Protein AF-A0A9W5PJ60-F1 (afdb_monomer)

Foldseek 3Di:
DDQDKDFPDWDQDPNDIWTWIATPVRDTDTGDDDPVPDDDD

Secondary structure (DSSP, 8-state):
----EEEEEEEEETTEEEEEEEETT--EEEE---GGG----

Solvent-accessible surface area (backbone atoms only — not comparable to full-atom values): 2751 Å² total; per-residue (Å²): 134,80,66,58,75,48,82,76,43,81,43,75,56,96,88,42,73,32,34,35,29,33,32,78,86,67,53,76,48,78,44,76,73,63,68,95,77,58,84,84,132

Structure (mmCIF, N/CA/C/O backbone):
data_AF-A0A9W5PJ60-F1
#
_entry.id   AF-A0A9W5PJ60-F1
#
loop_
_atom_site.group_PDB
_atom_site.id
_atom_site.type_symbol
_atom_site.label_atom_id
_atom_site.label_alt_id
_atom_site.label_comp_id
_atom_site.label_asym_id
_atom_site.label_entity_id
_atom_site.label_seq_id
_atom_site.pdbx_PDB_ins_code
_atom_site.Cartn_x
_atom_site.Cartn_y
_atom_site.Cartn_z
_atom_site.occupancy
_atom_site.B_iso_or_equiv
_atom_site.auth_seq_id
_atom_site.auth_comp_id
_atom_site.auth_asym_id
_atom_site.auth_atom_id
_atom_site.pdbx_PDB_model_num
ATOM 1 N N . GLU A 1 1 ? -7.147 5.348 21.130 1.00 65.88 1 GLU A N 1
ATOM 2 C CA . GLU A 1 1 ? -7.001 4.239 20.163 1.00 65.88 1 GLU A CA 1
ATOM 3 C C . GLU A 1 1 ? -6.260 4.758 18.937 1.00 65.88 1 GLU A C 1
ATOM 5 O O . GLU A 1 1 ? -6.340 5.953 18.671 1.00 65.88 1 GLU A O 1
ATOM 10 N N . GLY A 1 2 ? -5.469 3.926 18.257 1.00 73.19 2 GLY A N 1
ATOM 11 C CA . GLY A 1 2 ? -4.809 4.328 17.009 1.00 73.19 2 GLY A CA 1
ATOM 12 C C . GLY A 1 2 ? -5.800 4.312 15.845 1.00 73.19 2 GLY A C 1
ATOM 13 O O . GLY A 1 2 ? -6.752 3.542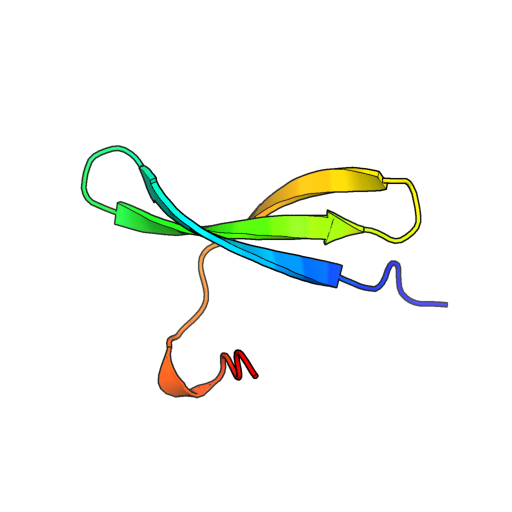 15.873 1.00 73.19 2 GLY A O 1
ATOM 14 N N . LEU A 1 3 ? -5.568 5.126 14.812 1.00 77.69 3 LEU A N 1
ATOM 15 C CA . LEU A 1 3 ? -6.469 5.178 13.651 1.00 77.69 3 LEU A CA 1
ATOM 16 C C . LEU A 1 3 ? -6.515 3.859 12.860 1.00 77.69 3 LEU A C 1
ATOM 18 O O . LEU A 1 3 ? -7.497 3.621 12.167 1.00 77.69 3 LEU A O 1
ATOM 22 N N . GLY A 1 4 ? -5.492 3.001 12.990 1.00 88.38 4 GLY A N 1
ATOM 23 C CA . GLY A 1 4 ? -5.359 1.762 12.219 1.00 88.38 4 GLY A CA 1
ATOM 24 C C . GLY A 1 4 ? -5.223 2.042 10.718 1.00 88.38 4 GLY A C 1
ATOM 25 O O . GLY A 1 4 ? -5.809 2.979 10.192 1.00 88.38 4 GLY A O 1
ATOM 26 N N . PHE A 1 5 ? -4.424 1.261 10.002 1.00 91.88 5 PHE A N 1
ATOM 27 C CA . PHE A 1 5 ? -4.313 1.413 8.551 1.00 91.88 5 PHE A CA 1
ATOM 28 C C . PHE A 1 5 ? -4.298 0.045 7.894 1.00 91.88 5 PHE A C 1
ATOM 30 O O . PHE A 1 5 ? -3.540 -0.832 8.307 1.00 91.88 5 PHE A O 1
ATOM 37 N N . THR A 1 6 ? -5.113 -0.103 6.856 1.00 93.25 6 THR A N 1
ATOM 38 C CA . THR A 1 6 ? -5.146 -1.290 6.002 1.00 93.25 6 THR A CA 1
ATOM 39 C C . THR A 1 6 ? -4.516 -0.946 4.663 1.00 93.25 6 THR A C 1
ATOM 41 O O . THR A 1 6 ? -4.812 0.103 4.089 1.00 93.25 6 THR A O 1
ATOM 44 N N . ILE A 1 7 ? -3.637 -1.817 4.165 1.00 93.31 7 ILE A N 1
ATOM 45 C CA . ILE A 1 7 ? -3.039 -1.665 2.837 1.00 93.31 7 ILE A CA 1
ATOM 46 C C . ILE A 1 7 ? -4.044 -2.128 1.786 1.00 93.31 7 ILE A C 1
ATOM 48 O O . ILE A 1 7 ? -4.450 -3.285 1.789 1.00 93.31 7 ILE A O 1
ATOM 52 N N . ASP A 1 8 ? -4.391 -1.227 0.870 1.00 94.06 8 ASP A N 1
ATOM 53 C CA . ASP A 1 8 ? -5.247 -1.527 -0.279 1.00 94.06 8 ASP A CA 1
ATOM 54 C C . ASP A 1 8 ? -4.431 -2.044 -1.460 1.00 94.06 8 ASP A C 1
ATOM 56 O O . ASP A 1 8 ? -4.800 -3.013 -2.118 1.00 94.06 8 ASP A O 1
ATOM 60 N N . ALA A 1 9 ? -3.333 -1.349 -1.772 1.00 94.56 9 ALA A N 1
ATOM 61 C CA . ALA A 1 9 ? -2.508 -1.649 -2.932 1.00 94.56 9 ALA A CA 1
ATOM 62 C C . ALA A 1 9 ? -1.120 -1.016 -2.827 1.00 94.56 9 ALA A C 1
ATOM 64 O O . ALA A 1 9 ? -0.941 0.056 -2.245 1.00 94.56 9 ALA A O 1
ATOM 65 N N . LYS A 1 10 ? -0.149 -1.634 -3.501 1.00 94.12 10 LYS A N 1
ATOM 66 C CA . LYS A 1 10 ? 1.112 -0.984 -3.864 1.00 94.12 10 LYS A CA 1
ATOM 67 C C . LYS A 1 10 ? 0.912 -0.232 -5.181 1.00 94.12 10 LYS A C 1
ATOM 69 O O . LYS A 1 10 ? 0.433 -0.808 -6.154 1.00 94.12 10 LYS A O 1
ATOM 74 N N . VAL A 1 11 ? 1.272 1.045 -5.212 1.00 94.75 11 VAL A N 1
ATOM 75 C CA . VAL A 1 11 ? 1.123 1.930 -6.374 1.00 94.75 11 VAL A CA 1
ATOM 76 C C . VAL A 1 11 ? 2.457 2.578 -6.730 1.00 94.75 11 VAL A C 1
ATOM 78 O O . VAL A 1 11 ? 3.323 2.762 -5.878 1.00 94.75 11 VAL A O 1
ATOM 81 N N . ASN A 1 12 ? 2.627 2.938 -7.999 1.00 94.56 12 ASN A N 1
ATOM 82 C CA . ASN A 1 12 ? 3.735 3.772 -8.445 1.00 94.56 12 ASN A CA 1
ATOM 83 C C . ASN A 1 12 ? 3.199 5.184 -8.706 1.00 94.56 12 ASN A C 1
ATOM 85 O O . ASN A 1 12 ? 2.305 5.360 -9.532 1.00 94.56 12 ASN A O 1
ATOM 89 N N . VAL A 1 13 ? 3.730 6.177 -7.994 1.00 89.31 13 VAL A N 1
ATOM 90 C CA . VAL A 1 13 ? 3.385 7.589 -8.179 1.00 89.31 13 VAL A CA 1
ATOM 91 C C . VAL A 1 13 ? 4.632 8.305 -8.679 1.00 89.31 13 VAL A C 1
ATOM 93 O O . VAL A 1 13 ? 5.608 8.441 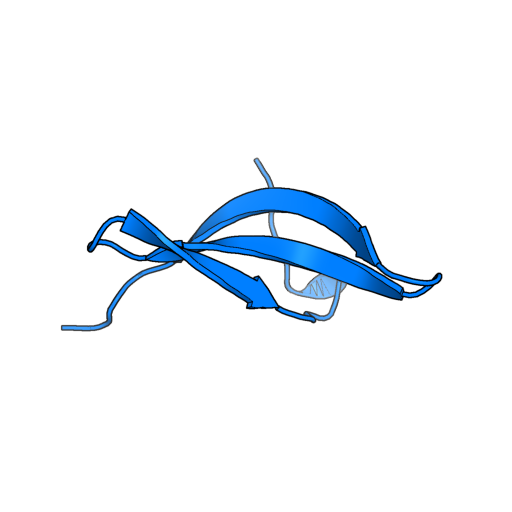-7.942 1.00 89.31 13 VAL A O 1
ATOM 96 N N . ASN A 1 14 ? 4.614 8.750 -9.937 1.00 91.50 14 ASN A N 1
ATOM 97 C CA .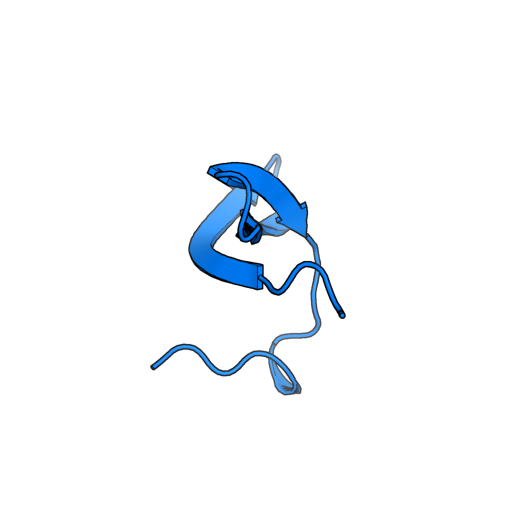 ASN A 1 14 ? 5.722 9.473 -10.577 1.00 91.50 14 ASN A CA 1
ATOM 98 C C . ASN A 1 14 ? 7.086 8.761 -10.454 1.00 91.50 14 ASN A C 1
ATOM 100 O O . ASN A 1 14 ? 8.105 9.388 -10.181 1.00 91.50 14 ASN A O 1
ATOM 104 N N . GLY A 1 15 ? 7.108 7.436 -10.608 1.00 91.56 15 GLY A N 1
ATOM 105 C CA . GLY A 1 15 ? 8.318 6.618 -10.495 1.00 91.56 15 GLY A CA 1
ATOM 106 C C . GLY A 1 15 ? 8.650 6.164 -9.071 1.00 91.56 15 GLY A C 1
ATOM 107 O O . GLY A 1 15 ? 9.547 5.342 -8.907 1.00 91.56 15 GLY A O 1
ATOM 108 N N . SER A 1 16 ? 7.929 6.641 -8.050 1.00 91.19 16 SER A N 1
ATOM 109 C CA . SER A 1 16 ? 8.186 6.313 -6.643 1.00 91.19 16 SER A CA 1
ATOM 110 C C . SER A 1 16 ? 7.153 5.313 -6.097 1.00 91.19 16 SER A C 1
ATOM 112 O O . SER A 1 16 ? 5.951 5.597 -6.156 1.00 91.19 16 SER A O 1
ATOM 114 N N . PRO A 1 17 ? 7.576 4.153 -5.556 1.00 92.75 17 PRO A N 1
ATOM 115 C CA . PRO A 1 17 ? 6.664 3.173 -4.976 1.00 92.75 17 PRO A CA 1
ATOM 116 C C . PRO A 1 17 ? 6.063 3.690 -3.665 1.00 92.75 17 PRO A C 1
ATOM 118 O O . PRO A 1 17 ? 6.774 4.163 -2.780 1.00 92.75 17 PRO A O 1
ATOM 121 N N . GLN A 1 18 ? 4.745 3.578 -3.541 1.00 95.88 18 GLN A N 1
ATOM 122 C CA . GLN A 1 18 ? 3.979 3.956 -2.357 1.00 95.88 18 GLN A CA 1
ATOM 123 C C . GLN A 1 18 ? 2.897 2.909 -2.085 1.00 95.88 18 GLN A C 1
ATOM 125 O O . GLN A 1 18 ? 2.551 2.105 -2.953 1.00 95.88 18 GLN A O 1
ATOM 130 N N . TYR A 1 19 ? 2.328 2.938 -0.888 1.00 94.38 19 TYR A N 1
ATOM 131 C CA . TYR A 1 19 ? 1.175 2.130 -0.523 1.00 94.38 19 TYR A CA 1
ATOM 132 C C . TYR A 1 19 ? -0.050 3.024 -0.411 1.00 94.38 19 TYR A C 1
ATOM 134 O O . TYR A 1 19 ? -0.035 4.024 0.308 1.00 94.38 19 TYR A O 1
ATOM 142 N N . LYS A 1 20 ? -1.114 2.653 -1.121 1.00 95.50 20 LYS A N 1
ATOM 143 C CA . LYS A 1 20 ? -2.447 3.197 -0.891 1.00 95.50 20 LYS A CA 1
ATOM 144 C C . LYS A 1 20 ? -3.026 2.489 0.331 1.00 95.50 20 LYS A C 1
ATOM 146 O O . LYS A 1 20 ? -3.074 1.259 0.357 1.00 95.50 20 LYS A O 1
ATOM 151 N N . VAL A 1 21 ? -3.434 3.264 1.327 1.00 95.00 21 VAL A N 1
ATOM 152 C CA . VAL A 1 21 ? -4.010 2.761 2.578 1.00 95.00 21 VAL A CA 1
ATOM 153 C C . VAL A 1 21 ? -5.300 3.502 2.901 1.00 95.00 21 VAL A C 1
ATOM 155 O O . VAL A 1 21 ? -5.455 4.664 2.515 1.00 95.00 21 VAL A O 1
ATOM 158 N N . HIS A 1 22 ? -6.186 2.876 3.669 1.00 96.12 22 HIS A N 1
ATOM 159 C CA . HIS A 1 22 ? -7.304 3.561 4.314 1.00 96.12 22 HIS A CA 1
ATOM 160 C C . HIS A 1 22 ? -7.255 3.384 5.832 1.00 96.12 22 HIS A C 1
ATOM 162 O O . HIS A 1 22 ? -6.790 2.357 6.334 1.00 96.12 22 HIS A O 1
ATO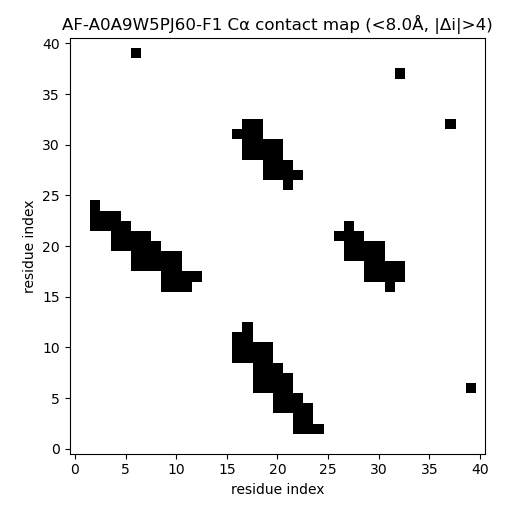M 168 N N . ASN A 1 23 ? -7.706 4.408 6.559 1.00 94.12 23 ASN A N 1
ATOM 169 C CA . ASN A 1 23 ? -7.873 4.332 8.010 1.00 94.12 23 ASN A CA 1
ATOM 170 C C . ASN A 1 23 ? -9.251 3.764 8.396 1.00 94.12 23 ASN A C 1
ATOM 172 O O . ASN A 1 23 ? -10.102 3.533 7.535 1.00 94.12 23 ASN A O 1
ATOM 176 N N . SER A 1 24 ? -9.492 3.580 9.697 1.00 92.19 24 SER A N 1
ATOM 177 C CA . SER A 1 24 ? -10.787 3.119 10.227 1.00 92.19 24 SER A CA 1
ATOM 178 C C . SER A 1 24 ? -11.979 4.027 9.885 1.00 92.19 24 SER A C 1
ATOM 180 O O . SER A 1 24 ? -13.119 3.573 9.903 1.00 92.19 24 SER A O 1
ATOM 182 N N . GLU A 1 25 ? -11.727 5.285 9.522 1.00 93.44 25 GLU A N 1
ATOM 183 C CA . GLU A 1 25 ? -12.734 6.258 9.079 1.00 93.44 25 GLU A CA 1
ATOM 184 C C . GLU A 1 25 ? -12.976 6.216 7.555 1.00 93.44 25 GLU A C 1
ATOM 186 O O . GLU A 1 25 ? -13.750 7.010 7.024 1.00 93.44 25 GLU A O 1
ATOM 191 N N . GLY A 1 26 ?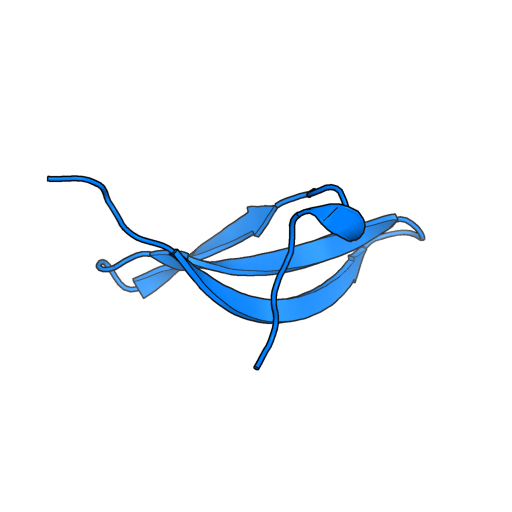 -12.301 5.321 6.823 1.00 92.38 26 GLY A N 1
ATOM 192 C CA . GLY A 1 26 ? -12.420 5.178 5.369 1.00 92.38 26 GLY A CA 1
ATOM 193 C C . GLY A 1 26 ? -11.651 6.226 4.557 1.00 92.38 26 GLY A C 1
ATOM 194 O O . G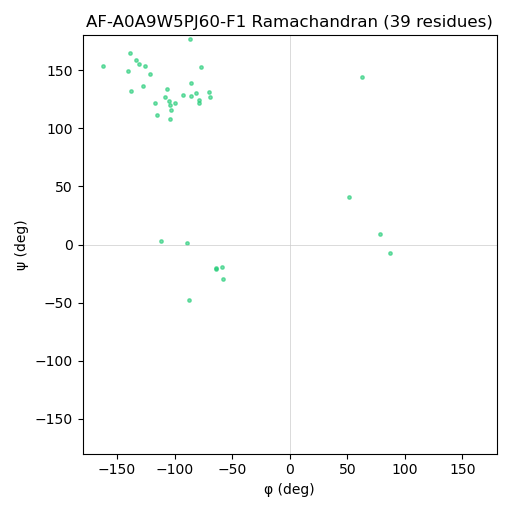LY A 1 26 ? -11.805 6.307 3.338 1.00 92.38 26 GLY A O 1
ATOM 195 N N . LYS A 1 27 ? -10.806 7.038 5.199 1.00 95.81 27 LYS A N 1
ATOM 196 C CA . LYS A 1 27 ? -10.015 8.074 4.531 1.00 95.81 27 LYS A CA 1
ATOM 197 C C . LYS A 1 27 ? -8.762 7.476 3.900 1.00 95.81 27 LYS A C 1
ATOM 199 O O . LYS A 1 27 ? -8.011 6.761 4.559 1.00 95.81 27 LYS A O 1
ATOM 204 N N . THR A 1 28 ? -8.529 7.794 2.627 1.00 96.38 28 THR A N 1
ATOM 205 C CA . THR A 1 28 ? -7.391 7.282 1.851 1.00 96.38 28 THR A CA 1
ATOM 206 C C . THR A 1 28 ? -6.132 8.125 2.038 1.00 96.38 28 THR A C 1
ATOM 208 O O . THR A 1 28 ? -6.181 9.355 1.990 1.00 96.38 28 THR A O 1
ATOM 211 N N . TYR A 1 29 ? -4.994 7.446 2.154 1.00 94.62 29 TYR A N 1
ATOM 212 C CA . TYR A 1 29 ? -3.661 8.033 2.208 1.00 94.62 29 TYR A CA 1
ATOM 213 C C . TYR A 1 29 ? -2.701 7.292 1.278 1.00 94.62 29 TYR A C 1
ATOM 215 O O . TYR A 1 29 ? -2.916 6.128 0.932 1.00 94.62 29 TYR A O 1
ATOM 223 N N . TYR A 1 30 ? -1.617 7.973 0.915 1.00 94.12 30 TYR A N 1
ATOM 224 C CA . TYR A 1 30 ? -0.481 7.387 0.217 1.00 94.12 30 TYR A CA 1
ATOM 225 C C . TYR A 1 30 ? 0.742 7.501 1.116 1.00 94.12 30 TYR A C 1
ATOM 227 O O . TYR A 1 30 ? 1.087 8.595 1.563 1.00 94.12 3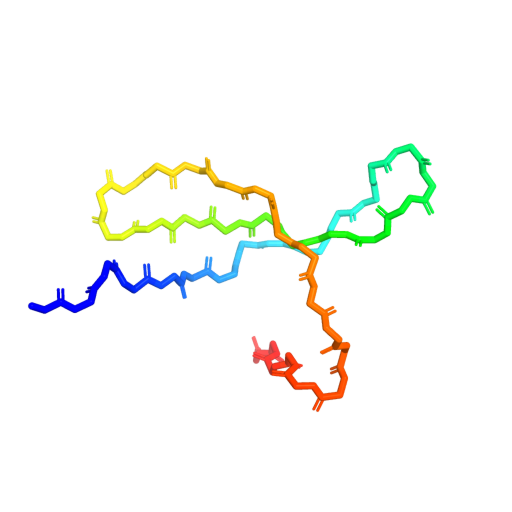0 TYR A O 1
ATOM 235 N N . VAL A 1 31 ? 1.347 6.361 1.436 1.00 92.56 31 VAL A N 1
ATOM 236 C CA . VAL A 1 31 ? 2.447 6.275 2.398 1.00 92.56 31 VAL A CA 1
ATOM 237 C C . VAL A 1 31 ? 3.640 5.558 1.791 1.00 92.56 31 VAL A C 1
ATOM 239 O O . VAL A 1 31 ? 3.508 4.522 1.138 1.00 92.56 31 VAL A O 1
ATOM 242 N N . THR A 1 32 ? 4.826 6.103 2.034 1.00 93.44 32 THR A N 1
ATOM 243 C CA . THR A 1 32 ? 6.090 5.442 1.713 1.00 93.44 32 THR A CA 1
ATOM 244 C C . THR A 1 32 ? 6.546 4.661 2.938 1.00 93.44 32 THR A C 1
ATOM 246 O O . THR A 1 32 ? 6.612 5.209 4.037 1.00 93.44 32 THR A O 1
ATOM 249 N N . ALA A 1 33 ? 6.870 3.386 2.757 1.00 89.88 33 ALA A N 1
ATOM 250 C CA . ALA A 1 33 ? 7.383 2.525 3.815 1.00 89.88 33 ALA A CA 1
ATOM 251 C C . ALA A 1 33 ? 8.482 1.618 3.255 1.00 89.88 33 ALA A C 1
ATOM 253 O O . ALA A 1 33 ? 8.456 1.254 2.079 1.00 89.88 33 ALA A O 1
ATOM 254 N N . ASN A 1 34 ? 9.452 1.261 4.096 1.00 87.81 34 ASN A N 1
ATOM 255 C CA . ASN A 1 34 ? 10.502 0.324 3.716 1.00 87.81 34 ASN A CA 1
ATOM 256 C C . ASN A 1 34 ? 9.902 -1.083 3.560 1.00 87.81 34 ASN A C 1
ATOM 258 O O . ASN A 1 34 ? 9.254 -1.583 4.477 1.00 87.81 34 ASN A O 1
ATOM 262 N N . GLU A 1 35 ? 10.142 -1.717 2.411 1.00 86.06 35 GLU A N 1
ATOM 263 C CA . GLU A 1 35 ? 9.572 -3.021 2.050 1.00 86.06 35 GLU A CA 1
ATOM 264 C C . GLU A 1 35 ? 9.918 -4.136 3.045 1.00 86.06 35 GLU A C 1
ATOM 266 O O . GLU A 1 35 ? 9.096 -5.017 3.264 1.00 86.06 35 GLU A O 1
ATOM 271 N N . ALA A 1 36 ? 11.071 -4.064 3.718 1.00 89.94 36 ALA A N 1
ATOM 272 C CA . ALA A 1 36 ? 11.464 -5.034 4.744 1.00 89.94 36 ALA A CA 1
ATOM 273 C C . ALA A 1 36 ? 10.532 -5.035 5.970 1.00 89.94 36 ALA A C 1
ATOM 275 O O . ALA A 1 36 ? 10.504 -6.005 6.724 1.00 89.94 36 ALA A O 1
ATOM 276 N N . TYR A 1 37 ? 9.776 -3.953 6.171 1.00 87.19 37 TYR A N 1
ATOM 277 C CA . TYR A 1 37 ? 8.853 -3.775 7.292 1.00 87.19 37 TYR A CA 1
ATOM 278 C C . TYR A 1 37 ? 7.385 -3.772 6.858 1.00 87.19 37 TYR A C 1
ATOM 280 O O . TYR A 1 37 ? 6.501 -3.567 7.689 1.00 87.19 37 TYR A O 1
ATOM 288 N N . VAL A 1 38 ?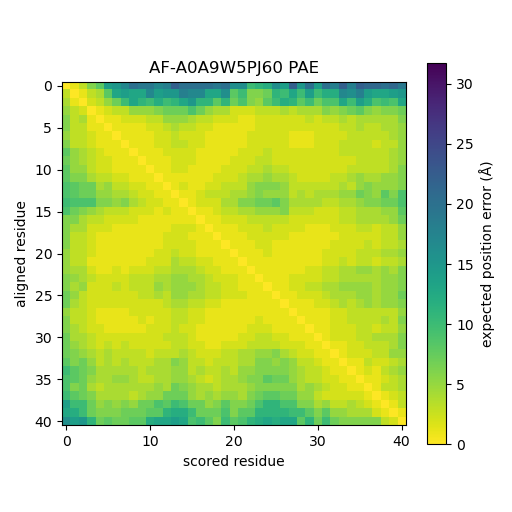 7.110 -3.994 5.571 1.00 84.56 38 VAL A N 1
ATOM 289 C CA . VAL A 1 38 ? 5.748 -4.089 5.052 1.00 84.56 38 VAL A CA 1
ATOM 290 C C . VAL A 1 38 ? 5.417 -5.552 4.815 1.00 84.56 38 VAL A C 1
ATOM 292 O O . VAL A 1 38 ? 5.996 -6.206 3.953 1.00 84.56 38 VAL A O 1
ATOM 295 N N . TYR A 1 39 ? 4.444 -6.056 5.568 1.00 79.94 39 TYR A N 1
ATOM 296 C CA . TYR A 1 39 ? 3.894 -7.388 5.365 1.00 79.94 39 TYR A CA 1
ATOM 297 C C . TYR A 1 39 ? 2.529 -7.275 4.688 1.00 79.94 39 TYR A C 1
ATOM 299 O O . TYR A 1 39 ? 1.555 -6.844 5.304 1.00 79.94 39 TYR A O 1
ATOM 307 N N . VAL A 1 40 ? 2.473 -7.646 3.410 1.00 74.50 40 VAL A N 1
ATOM 308 C CA . VAL A 1 40 ? 1.221 -7.815 2.665 1.00 74.50 40 VAL A CA 1
ATOM 309 C C . VAL A 1 40 ? 0.925 -9.310 2.645 1.00 74.50 40 VAL A C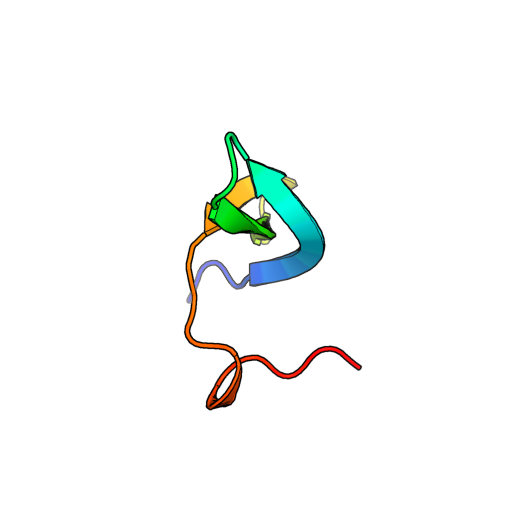 1
ATOM 311 O O . VAL A 1 40 ? 1.775 -10.088 2.211 1.00 74.50 40 VAL A O 1
ATOM 314 N N . LYS A 1 41 ? -0.238 -9.706 3.160 1.00 68.81 41 LYS A N 1
ATOM 315 C CA . LYS A 1 41 ? -0.698 -11.097 3.148 1.00 68.81 41 LYS A CA 1
ATOM 316 C C . LYS A 1 41 ? -1.652 -11.338 1.988 1.00 68.81 41 LYS A C 1
ATOM 318 O O . LYS A 1 41 ? -2.449 -10.417 1.711 1.00 68.81 41 LYS A O 1
#

Organism: NCBI:txid1053233

Nearest PDB structures (foldseek):
  7n6g-assembly1_6N  TM=6.671E-01  e=9.564E-01  Chlamydomonas reinhardtii
  2yyz-assembly1_A  TM=7.403E-01  e=5.526E+00  Thermotoga maritima MSB8
  1ym7-assembly1_A  TM=6.602E-01  e=8.567E+00  Bos taurus
  1nap-assembly1_C  TM=5.262E-01  e=5.190E+00  Homo sapiens
  4r9w-assembly1_B-2  TM=4.858E-01  e=5.883E+00  Homo sapiens

pLDDT: mean 89.67, std 7.52, range [65.88, 96.38]

Sequence (41 aa):
EGLGFTIDAKVNVNGSPQYKVHNSEGKTYYVTANEAYVYVK

Mean predicted aligned error: 3.92 Å

Radius of gyration: 10.6 Å; Cα contacts (8 Å, |Δi|>4): 57; chains: 1; bounding box: 24×21×31 Å